Protein AF-A0A938BZY6-F1 (afdb_monomer)

Structure (mmCIF, N/CA/C/O backbone):
data_AF-A0A938BZY6-F1
#
_entry.id   AF-A0A938BZY6-F1
#
loop_
_atom_site.group_PDB
_atom_site.id
_atom_site.type_symbol
_atom_site.label_atom_id
_atom_site.label_alt_id
_atom_site.label_comp_id
_atom_site.label_asym_id
_atom_site.label_entity_id
_atom_site.label_seq_id
_atom_site.pdbx_PDB_ins_code
_atom_site.Cartn_x
_atom_site.Cartn_y
_atom_site.Cartn_z
_atom_site.occupancy
_atom_site.B_iso_or_equiv
_atom_site.auth_seq_id
_atom_site.auth_comp_id
_atom_site.auth_asym_id
_atom_site.auth_atom_id
_a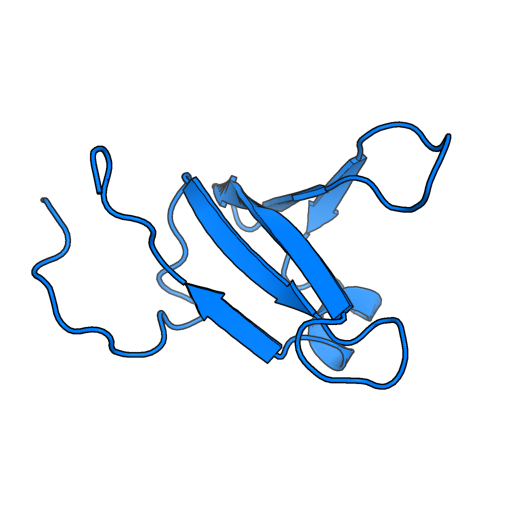tom_site.pdbx_PDB_model_num
ATOM 1 N N . MET A 1 1 ? -15.117 -17.472 -2.036 1.00 46.41 1 MET A N 1
ATOM 2 C CA . MET A 1 1 ? -14.295 -18.337 -1.166 1.00 46.41 1 MET A CA 1
ATOM 3 C C . MET A 1 1 ? -13.722 -17.467 -0.052 1.00 46.41 1 MET A C 1
ATOM 5 O O . MET A 1 1 ? -12.832 -16.680 -0.358 1.00 46.41 1 MET A O 1
ATOM 9 N N . PRO A 1 2 ? -14.261 -17.497 1.179 1.00 55.12 2 PRO A N 1
ATOM 10 C CA . PRO A 1 2 ? -13.631 -16.806 2.303 1.00 55.12 2 PRO A CA 1
ATOM 11 C C . PRO A 1 2 ? -12.248 -17.424 2.554 1.00 55.12 2 PRO A C 1
ATOM 13 O O . PRO A 1 2 ? -12.098 -18.646 2.533 1.00 55.12 2 PRO A O 1
ATOM 16 N N . ARG A 1 3 ? -11.223 -16.579 2.707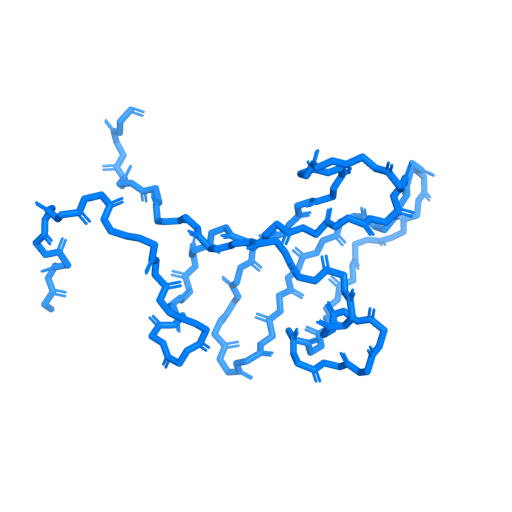 1.00 65.69 3 ARG A N 1
ATOM 17 C CA . ARG A 1 3 ? -9.853 -17.005 3.017 1.00 65.69 3 ARG A CA 1
ATOM 18 C C . ARG A 1 3 ? -9.869 -17.592 4.430 1.00 65.69 3 ARG A C 1
ATOM 20 O O . ARG A 1 3 ? -10.024 -16.842 5.384 1.00 65.69 3 ARG A O 1
ATOM 27 N N . LEU A 1 4 ? -9.773 -18.918 4.545 1.00 55.53 4 LEU A N 1
ATOM 28 C CA . LEU A 1 4 ? -9.723 -19.602 5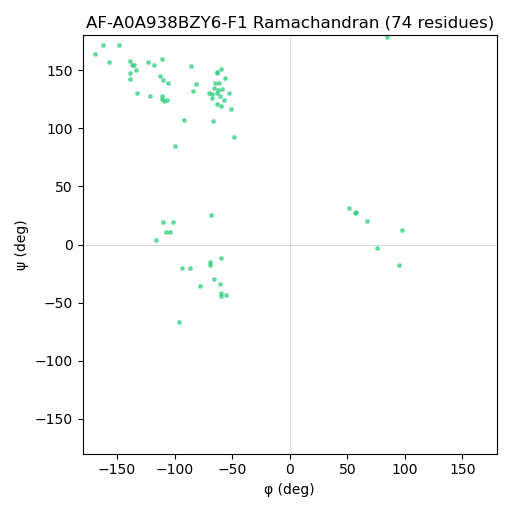.836 1.00 55.53 4 LEU A CA 1
ATOM 29 C C . LEU A 1 4 ? -8.496 -19.124 6.622 1.00 55.53 4 LEU A C 1
ATOM 31 O O . LEU A 1 4 ? -7.381 -19.102 6.099 1.00 55.53 4 LEU A O 1
ATOM 35 N N . LEU A 1 5 ? -8.772 -18.710 7.856 1.00 51.50 5 LEU A N 1
ATOM 36 C CA . LEU A 1 5 ? -7.879 -18.190 8.883 1.00 51.50 5 LEU A CA 1
ATOM 37 C C . LEU A 1 5 ? -6.638 -19.059 9.078 1.00 51.50 5 LEU A C 1
ATOM 39 O O . LEU A 1 5 ? -6.607 -19.958 9.911 1.00 51.50 5 LEU A O 1
ATOM 43 N N . ASN A 1 6 ? -5.577 -18.726 8.365 1.00 48.41 6 ASN A N 1
ATOM 44 C CA . ASN A 1 6 ? -4.253 -18.846 8.933 1.00 48.41 6 ASN A CA 1
ATOM 45 C C . ASN A 1 6 ? -3.659 -17.444 8.866 1.00 48.41 6 ASN A C 1
ATOM 47 O O . ASN A 1 6 ? -3.698 -16.807 7.812 1.00 48.41 6 ASN A O 1
ATOM 51 N N . LEU A 1 7 ? -3.153 -16.929 9.988 1.00 52.97 7 LEU A N 1
ATOM 52 C CA . LEU A 1 7 ? -2.510 -15.608 10.092 1.00 52.97 7 LEU A CA 1
ATOM 53 C C . LEU A 1 7 ? -1.162 -15.557 9.345 1.00 52.97 7 LEU A C 1
ATOM 55 O O . LEU A 1 7 ? -0.273 -14.777 9.690 1.00 52.97 7 LEU A O 1
ATOM 59 N N . ASP A 1 8 ? -1.002 -16.406 8.334 1.00 54.19 8 ASP A N 1
ATOM 60 C CA . ASP A 1 8 ? 0.174 -16.471 7.503 1.00 54.19 8 ASP A CA 1
ATOM 61 C C . ASP A 1 8 ? 0.303 -15.158 6.724 1.00 54.19 8 ASP A C 1
ATOM 63 O O . ASP A 1 8 ? -0.695 -14.607 6.236 1.00 54.19 8 ASP A O 1
ATOM 67 N N . PRO A 1 9 ? 1.528 -14.629 6.587 1.00 57.59 9 PRO A N 1
ATOM 68 C CA . PRO A 1 9 ? 1.785 -13.477 5.743 1.00 57.59 9 PRO A CA 1
ATOM 69 C C . PRO A 1 9 ? 1.197 -13.706 4.347 1.00 57.59 9 PRO A C 1
ATOM 71 O O . PRO A 1 9 ? 1.626 -14.600 3.616 1.00 57.59 9 PRO A O 1
ATOM 74 N N . VAL A 1 10 ? 0.219 -12.884 3.958 1.00 62.81 10 VAL A N 1
ATOM 75 C CA . VAL A 1 10 ? -0.362 -12.956 2.614 1.00 62.81 10 VAL A CA 1
ATOM 76 C C . VAL A 1 10 ? 0.749 -12.625 1.621 1.00 62.81 10 VAL A C 1
ATOM 78 O O . VAL A 1 10 ? 1.366 -11.555 1.675 1.00 62.81 10 VAL A O 1
ATOM 81 N N . SER A 1 11 ? 1.043 -13.551 0.710 1.00 70.94 11 SER A N 1
ATOM 82 C CA . SER A 1 11 ? 2.050 -13.290 -0.312 1.00 70.94 11 SER A CA 1
ATOM 83 C C . SER A 1 11 ? 1.595 -12.134 -1.210 1.00 70.94 11 SER A C 1
ATOM 85 O O . SER A 1 11 ? 0.410 -11.976 -1.511 1.00 70.94 11 SER A O 1
ATOM 87 N N . ARG A 1 12 ? 2.541 -11.344 -1.738 1.00 71.12 12 ARG A N 1
ATOM 88 C CA . ARG A 1 12 ? 2.232 -10.259 -2.696 1.00 71.12 12 ARG A CA 1
ATOM 89 C C . ARG A 1 12 ? 1.543 -10.750 -3.979 1.00 71.12 12 ARG A C 1
ATOM 91 O O . ARG A 1 12 ? 1.131 -9.929 -4.796 1.00 71.12 12 ARG A O 1
ATOM 98 N N . ALA A 1 13 ? 1.508 -12.057 -4.231 1.00 74.56 13 ALA A N 1
ATOM 99 C CA . ALA A 1 13 ? 0.808 -12.662 -5.362 1.00 74.56 13 ALA A CA 1
ATOM 100 C C . ALA A 1 13 ? -0.670 -12.958 -5.057 1.00 74.56 13 ALA A C 1
ATOM 102 O O . ALA A 1 13 ? -1.465 -13.070 -5.980 1.00 74.56 13 ALA A O 1
ATOM 103 N N . GLN A 1 14 ? -1.037 -13.041 -3.779 1.00 80.62 14 GLN A N 1
ATOM 104 C CA . GLN A 1 14 ? -2.385 -13.373 -3.312 1.00 80.62 14 GLN A CA 1
ATOM 105 C C . GLN A 1 14 ? -3.152 -12.145 -2.803 1.00 80.62 14 GLN A C 1
ATOM 107 O O . GLN A 1 14 ? -4.205 -12.296 -2.193 1.00 80.62 14 GLN A O 1
ATOM 112 N N . LEU A 1 15 ? -2.639 -10.937 -3.038 1.00 85.00 15 LEU A N 1
ATOM 113 C CA . LEU A 1 15 ? -3.277 -9.687 -2.633 1.00 85.00 15 LEU A CA 1
ATOM 114 C C . LEU A 1 15 ? -4.693 -9.563 -3.208 1.00 85.00 15 LEU A C 1
ATOM 116 O O . LEU A 1 15 ? -4.892 -9.607 -4.422 1.00 85.00 15 LEU A O 1
ATOM 120 N N . GLN A 1 16 ? -5.658 -9.359 -2.322 1.00 88.69 16 GLN A N 1
ATOM 121 C CA . GLN A 1 16 ? -7.056 -9.097 -2.640 1.00 88.69 16 GLN A CA 1
ATOM 122 C C . GLN A 1 16 ? -7.415 -7.654 -2.285 1.00 88.69 16 GLN A C 1
ATOM 124 O O . GLN A 1 16 ? -6.718 -6.989 -1.517 1.00 88.69 16 GLN A O 1
ATOM 129 N N . ALA A 1 17 ? -8.492 -7.145 -2.882 1.00 90.69 17 ALA A N 1
ATOM 130 C CA . ALA A 1 17 ? -9.033 -5.849 -2.487 1.00 90.69 17 ALA A CA 1
ATOM 131 C C . ALA A 1 17 ? -9.408 -5.884 -0.992 1.00 90.69 17 ALA A C 1
ATOM 133 O O . ALA A 1 17 ? -10.017 -6.847 -0.533 1.00 90.69 17 ALA A O 1
ATOM 134 N N . GLY A 1 18 ? -9.020 -4.849 -0.245 1.00 90.75 18 GLY A N 1
ATOM 135 C CA . GLY A 1 18 ? -9.204 -4.758 1.207 1.00 90.75 18 GLY A CA 1
ATOM 136 C C . GLY A 1 18 ? -8.001 -5.213 2.043 1.00 90.75 18 GLY A C 1
ATOM 137 O O . GLY A 1 18 ? -7.903 -4.816 3.200 1.00 90.75 18 GLY A O 1
ATOM 138 N N . ASP A 1 19 ? -7.046 -5.961 1.475 1.00 92.38 19 ASP A N 1
ATOM 139 C CA . ASP A 1 19 ? -5.791 -6.278 2.170 1.00 92.38 19 ASP A CA 1
ATOM 140 C C . ASP A 1 19 ? -5.001 -4.991 2.489 1.00 92.38 19 ASP A C 1
ATOM 142 O O . ASP A 1 19 ? -4.859 -4.101 1.644 1.00 92.38 19 ASP A O 1
ATOM 146 N N . LEU A 1 20 ? -4.414 -4.907 3.684 1.00 93.56 20 LEU A N 1
ATOM 147 C CA . LEU A 1 20 ? -3.472 -3.850 4.043 1.00 93.56 20 LEU A CA 1
ATOM 148 C C . LEU A 1 20 ? -2.063 -4.195 3.566 1.00 93.56 20 LEU A C 1
ATOM 150 O O . LEU A 1 20 ? -1.548 -5.280 3.839 1.00 93.56 20 LEU A O 1
ATOM 154 N N . VAL A 1 21 ? -1.405 -3.235 2.924 1.00 94.12 21 VAL A N 1
ATOM 155 C CA . VAL A 1 21 ? -0.003 -3.322 2.498 1.00 94.12 21 VAL A CA 1
ATOM 156 C C . VAL A 1 21 ? 0.854 -2.368 3.323 1.00 94.12 21 VAL A C 1
ATOM 158 O O . VAL A 1 21 ? 0.540 -1.182 3.431 1.00 94.12 21 VAL A O 1
ATOM 161 N N . PHE A 1 22 ? 1.937 -2.882 3.906 1.00 94.75 22 PHE A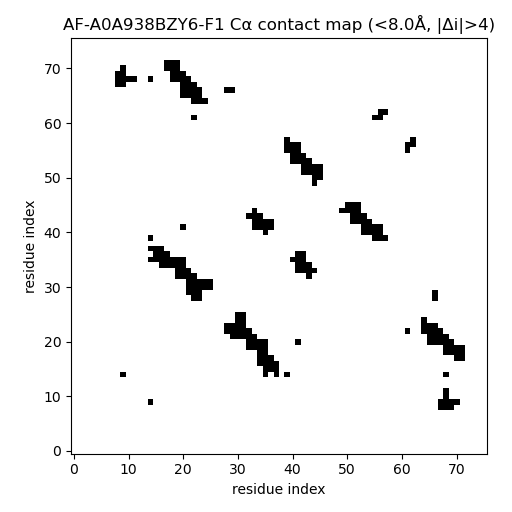 N 1
ATOM 162 C CA . PHE A 1 22 ? 2.835 -2.122 4.775 1.00 94.75 22 PHE A CA 1
ATOM 163 C C . PHE A 1 22 ? 4.189 -1.877 4.116 1.00 94.75 22 PHE A C 1
ATOM 165 O O . PHE A 1 22 ? 4.744 -2.773 3.470 1.00 94.75 22 PHE A O 1
ATOM 172 N N . TYR A 1 23 ? 4.729 -0.677 4.335 1.00 95.50 23 TYR A N 1
ATOM 173 C CA . TYR A 1 23 ? 6.019 -0.256 3.809 1.00 95.50 23 TYR A CA 1
ATOM 174 C C . TYR A 1 23 ? 6.886 0.499 4.833 1.00 95.50 23 TYR A C 1
ATOM 176 O O . TYR A 1 23 ? 6.402 1.216 5.716 1.00 95.50 23 TYR A O 1
ATOM 184 N N . ASN A 1 24 ? 8.197 0.435 4.617 1.00 95.44 24 ASN A N 1
A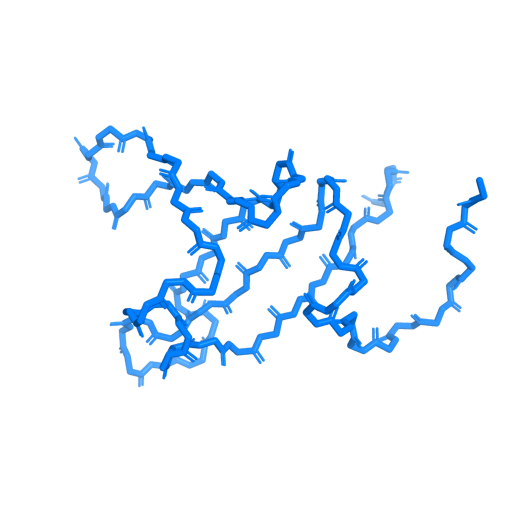TOM 185 C CA . ASN A 1 24 ? 9.228 1.167 5.331 1.00 95.44 24 ASN A CA 1
ATOM 186 C C . ASN A 1 24 ? 9.692 2.400 4.527 1.00 95.44 24 ASN A C 1
ATOM 188 O O . ASN A 1 24 ? 10.674 2.362 3.785 1.00 95.44 24 ASN A O 1
ATOM 192 N N . THR A 1 25 ? 8.972 3.515 4.652 1.00 92.81 25 THR A N 1
ATOM 193 C CA . THR A 1 25 ? 9.327 4.805 4.034 1.00 92.81 25 THR A CA 1
ATOM 194 C C . THR A 1 25 ? 10.130 5.706 4.975 1.00 92.81 25 THR A C 1
ATOM 196 O O . THR A 1 25 ? 10.834 6.595 4.497 1.00 92.81 25 THR A O 1
ATOM 199 N N . LEU A 1 26 ? 10.075 5.457 6.291 1.00 92.75 26 LEU A N 1
ATOM 200 C CA . LEU A 1 26 ? 10.711 6.282 7.331 1.00 92.75 26 LEU A CA 1
ATOM 201 C C . LEU A 1 26 ? 11.910 5.605 8.021 1.00 92.75 26 LEU A C 1
ATOM 203 O O . LEU A 1 26 ? 12.278 5.996 9.125 1.00 92.75 26 LEU A O 1
ATOM 207 N N . LYS A 1 27 ? 12.512 4.581 7.401 1.00 91.81 27 LYS A N 1
ATOM 208 C CA . LYS A 1 27 ? 13.606 3.766 7.974 1.00 91.81 27 LYS A CA 1
ATOM 209 C C . LYS A 1 27 ? 13.248 3.090 9.310 1.00 91.81 27 LYS A C 1
ATOM 211 O O . LYS A 1 27 ? 14.128 2.797 10.113 1.00 91.81 27 LYS A O 1
ATOM 216 N N . ARG A 1 28 ? 11.964 2.800 9.529 1.00 92.25 28 ARG A N 1
ATOM 217 C CA . ARG A 1 28 ? 11.458 1.977 10.635 1.00 92.25 28 ARG A CA 1
ATOM 218 C C . ARG A 1 28 ? 10.344 1.048 10.128 1.00 92.25 28 ARG A C 1
ATOM 220 O O . ARG A 1 28 ? 9.611 1.458 9.224 1.00 92.25 28 ARG A O 1
ATOM 227 N N . PRO A 1 29 ? 10.188 -0.165 10.687 1.00 90.06 29 PRO A N 1
ATOM 228 C CA . PRO A 1 29 ? 9.178 -1.118 10.226 1.00 90.06 29 PRO A CA 1
ATOM 229 C C . PRO A 1 29 ? 7.757 -0.545 10.262 1.00 90.06 29 PRO A C 1
ATOM 231 O O . PRO A 1 29 ? 7.413 0.198 11.184 1.00 90.06 29 PRO A O 1
ATOM 234 N N . PHE A 1 30 ? 6.934 -0.909 9.274 1.00 91.50 30 PHE A N 1
ATOM 235 C CA . PHE A 1 30 ? 5.502 -0.587 9.196 1.00 91.50 30 PHE A CA 1
ATOM 236 C C . PHE A 1 30 ? 5.191 0.917 9.252 1.00 91.50 30 PHE A C 1
ATOM 238 O O . PHE A 1 30 ? 4.119 1.332 9.688 1.00 91.50 30 PHE A O 1
ATOM 245 N N . SER A 1 31 ? 6.138 1.749 8.816 1.00 94.56 31 SER A N 1
ATOM 246 C CA . SER A 1 31 ? 6.029 3.211 8.883 1.00 94.56 31 SER A CA 1
ATOM 247 C C . SER A 1 31 ? 4.982 3.823 7.950 1.00 94.56 31 SER A C 1
ATOM 249 O O 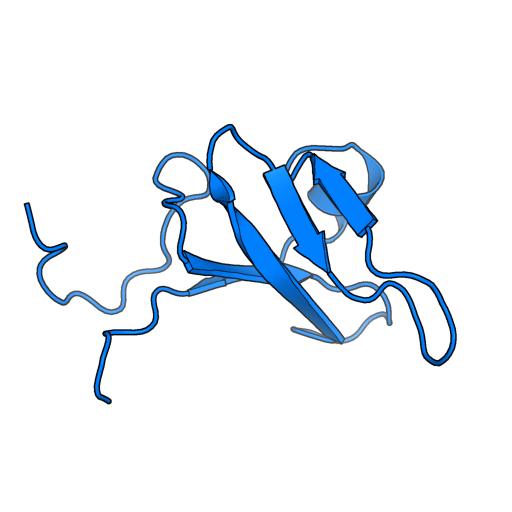. SER A 1 31 ? 4.603 4.976 8.143 1.00 94.56 31 SER A O 1
ATOM 251 N N . HIS A 1 32 ? 4.542 3.072 6.942 1.00 95.25 32 HIS A N 1
ATOM 252 C CA . HIS A 1 32 ? 3.554 3.491 5.960 1.00 95.25 32 HIS A CA 1
ATOM 253 C C . HIS A 1 32 ? 2.584 2.348 5.679 1.00 95.25 32 HIS A C 1
ATOM 255 O O . HIS A 1 32 ? 2.994 1.190 5.599 1.00 95.25 32 HIS A O 1
ATOM 261 N N . VAL A 1 33 ? 1.308 2.674 5.487 1.00 95.44 33 VAL A N 1
ATOM 262 C CA . VAL A 1 33 ? 0.254 1.706 5.169 1.00 95.44 33 VAL A CA 1
ATOM 263 C C . VAL A 1 33 ? -0.610 2.215 4.020 1.00 95.44 33 VAL A C 1
ATOM 265 O O . VAL A 1 33 ? -0.787 3.421 3.832 1.00 95.44 33 VAL A O 1
ATOM 268 N N . GLY A 1 34 ? -1.146 1.286 3.242 1.00 95.31 34 GLY A N 1
ATOM 269 C CA . GLY A 1 34 ? -2.218 1.560 2.301 1.00 95.31 34 GLY A CA 1
ATOM 270 C C . GLY A 1 34 ? -3.130 0.355 2.124 1.00 95.31 34 GLY A C 1
ATOM 271 O O . GLY A 1 34 ? -2.845 -0.733 2.625 1.00 95.31 34 GLY A O 1
ATOM 272 N N . ILE A 1 35 ? -4.234 0.566 1.416 1.00 95.19 35 ILE A N 1
ATOM 273 C CA . ILE A 1 35 ? -5.269 -0.445 1.202 1.00 95.19 35 ILE A CA 1
ATOM 274 C C . ILE A 1 35 ? -5.164 -0.928 -0.240 1.00 95.19 35 ILE A C 1
ATOM 276 O O . ILE A 1 35 ? -5.207 -0.127 -1.174 1.00 95.19 35 ILE A O 1
ATOM 280 N N . CYS A 1 36 ? -5.012 -2.233 -0.434 1.00 94.44 36 CYS A N 1
ATOM 281 C CA . CYS A 1 36 ? -5.080 -2.849 -1.749 1.00 94.44 36 CYS A CA 1
ATOM 282 C C . CYS A 1 36 ? -6.479 -2.643 -2.336 1.00 94.44 36 CYS A C 1
ATOM 284 O O . CYS A 1 36 ? -7.483 -2.944 -1.695 1.00 94.44 36 CYS A O 1
ATOM 286 N N . ILE A 1 37 ? -6.545 -2.164 -3.575 1.00 94.31 37 ILE A N 1
ATOM 287 C CA . ILE A 1 37 ? -7.807 -1.968 -4.306 1.00 94.31 37 ILE A CA 1
ATOM 288 C C . ILE A 1 37 ? -7.992 -3.001 -5.430 1.00 94.31 37 ILE A C 1
ATOM 290 O O . ILE A 1 37 ? -8.872 -2.860 -6.274 1.00 94.31 37 ILE A O 1
ATOM 294 N N . GLY A 1 38 ? -7.145 -4.036 -5.465 1.00 89.69 38 GLY A N 1
ATOM 295 C CA . GLY A 1 38 ? -7.078 -5.003 -6.560 1.00 89.69 38 GLY A CA 1
ATOM 296 C C . GLY A 1 38 ? -6.202 -4.535 -7.727 1.00 89.69 38 GLY A C 1
ATOM 297 O O . GLY A 1 38 ? -5.599 -3.461 -7.698 1.00 89.69 38 GLY A O 1
ATOM 298 N N . HIS A 1 39 ? -6.076 -5.384 -8.753 1.00 90.44 39 HIS A N 1
ATOM 299 C CA . HIS A 1 39 ? -5.272 -5.125 -9.961 1.00 90.44 39 HIS A CA 1
ATOM 300 C C . HIS A 1 39 ? -3.818 -4.686 -9.684 1.00 90.44 39 HIS A C 1
ATOM 302 O O . HIS A 1 39 ? -3.240 -3.892 -10.425 1.00 90.44 39 HIS A O 1
ATOM 308 N N . GLY A 1 40 ? -3.223 -5.169 -8.587 1.00 91.38 40 GLY A N 1
ATOM 309 C CA . GLY A 1 40 ? -1.856 -4.816 -8.195 1.00 91.38 40 GLY A CA 1
ATOM 310 C C . GLY A 1 40 ? -1.670 -3.350 -7.787 1.00 91.38 40 GLY A C 1
ATOM 311 O O . GLY A 1 40 ? -0.539 -2.858 -7.814 1.00 91.38 40 GLY A O 1
ATOM 312 N N . ARG A 1 41 ? -2.748 -2.648 -7.420 1.00 94.75 41 ARG A N 1
ATOM 313 C CA . ARG A 1 41 ? -2.735 -1.244 -6.993 1.00 94.75 41 ARG A CA 1
ATOM 314 C C . ARG A 1 41 ? -3.211 -1.089 -5.557 1.00 94.75 41 ARG A C 1
ATOM 316 O O . ARG A 1 41 ? -3.985 -1.899 -5.047 1.00 94.75 41 ARG A O 1
ATOM 323 N N . PHE A 1 42 ? -2.762 -0.019 -4.918 1.00 96.56 42 PHE A N 1
ATOM 324 C CA . PHE A 1 42 ? -3.184 0.353 -3.576 1.00 96.56 42 PHE A CA 1
ATOM 325 C C . PHE A 1 42 ? -3.478 1.848 -3.492 1.00 96.56 42 PHE A C 1
ATOM 327 O O . PHE A 1 42 ? -2.947 2.640 -4.271 1.00 96.56 42 PHE A O 1
ATOM 334 N N . VAL A 1 43 ? -4.337 2.210 -2.543 1.00 96.50 43 VAL A N 1
ATOM 335 C CA . VAL A 1 43 ? -4.666 3.589 -2.190 1.00 96.50 43 VAL A CA 1
ATOM 336 C C . VAL A 1 43 ? -4.007 3.956 -0.862 1.00 96.50 43 VAL A C 1
ATOM 338 O O . VAL A 1 43 ? -3.967 3.143 0.065 1.00 96.50 43 VAL A O 1
ATOM 341 N N . HIS A 1 44 ? -3.459 5.165 -0.763 1.00 95.75 44 HIS A N 1
ATOM 342 C CA . HIS A 1 44 ? -2.769 5.636 0.440 1.00 95.75 44 HIS A CA 1
ATOM 343 C C . HIS A 1 44 ? -2.732 7.169 0.533 1.00 95.75 44 HIS A C 1
ATOM 345 O O . HIS A 1 44 ? -2.806 7.879 -0.472 1.00 95.75 44 HIS A O 1
ATOM 351 N N . ALA A 1 45 ? -2.573 7.679 1.755 1.00 93.88 45 ALA A N 1
ATOM 352 C CA . ALA A 1 45 ? -2.270 9.083 2.012 1.00 93.88 45 ALA A CA 1
ATOM 353 C C . ALA A 1 45 ? -0.748 9.259 2.089 1.00 93.88 45 ALA A C 1
ATOM 355 O O . ALA A 1 45 ? -0.120 8.828 3.052 1.00 93.88 45 ALA A O 1
ATOM 356 N N . SER A 1 46 ? -0.134 9.864 1.070 1.00 77.94 46 SER A N 1
ATOM 357 C CA . SER A 1 46 ? 1.331 9.903 0.938 1.00 77.94 46 SER A CA 1
ATOM 358 C C . SER A 1 46 ? 2.043 10.706 2.036 1.00 77.94 46 SER A C 1
ATOM 360 O O . SER A 1 46 ? 3.199 10.428 2.339 1.00 77.94 46 SER A O 1
ATOM 362 N N . LYS A 1 47 ? 1.380 11.732 2.590 1.00 81.31 47 LYS A N 1
ATOM 363 C CA . LYS A 1 47 ? 1.823 12.555 3.731 1.00 81.31 47 LYS A CA 1
ATOM 364 C C . LYS A 1 47 ? 0.670 13.436 4.224 1.00 81.31 47 LYS A C 1
ATOM 366 O O . LYS A 1 47 ? -0.288 13.652 3.480 1.00 81.31 47 LYS A O 1
ATOM 371 N N . SER A 1 48 ? 0.784 13.991 5.429 1.00 80.75 48 SER A N 1
ATOM 372 C CA . SER A 1 48 ? -0.185 14.956 5.968 1.00 80.75 48 SER A 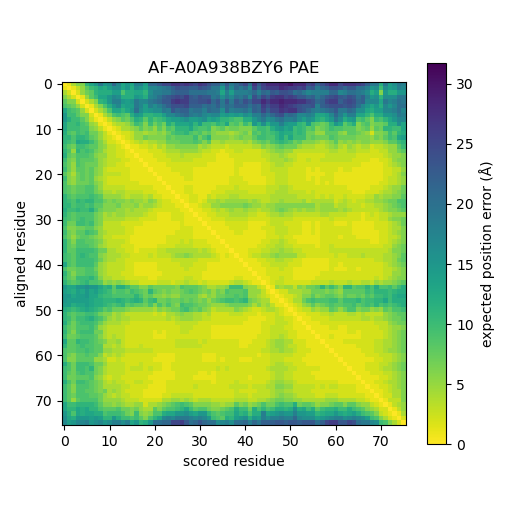CA 1
ATOM 373 C C . SER A 1 48 ? -0.423 16.117 4.995 1.00 80.75 48 SER A C 1
ATOM 375 O O . SER A 1 48 ? 0.528 16.701 4.474 1.00 80.75 48 SER A O 1
ATOM 377 N N . GLY A 1 49 ? -1.694 16.424 4.728 1.00 81.94 49 GLY A N 1
ATOM 378 C CA . GLY A 1 49 ? -2.112 17.498 3.819 1.00 81.94 49 GLY A CA 1
ATOM 379 C C . GLY A 1 49 ? -1.966 17.197 2.322 1.00 81.94 49 GLY A C 1
ATOM 380 O O . GLY A 1 49 ? -2.363 18.020 1.503 1.00 81.94 49 GLY A O 1
ATOM 381 N N . ALA A 1 50 ? -1.421 16.040 1.932 1.00 86.00 50 ALA A N 1
ATOM 382 C CA . ALA A 1 50 ? -1.401 15.626 0.533 1.00 86.00 50 ALA A CA 1
ATOM 383 C C . ALA A 1 50 ? -2.695 14.904 0.138 1.00 86.00 50 ALA A C 1
ATOM 385 O O . ALA A 1 50 ? -3.354 14.268 0.958 1.00 86.00 50 ALA A O 1
ATOM 386 N N . GLN A 1 51 ? -3.018 14.967 -1.153 1.00 90.31 51 GLN A N 1
ATOM 387 C CA . GLN A 1 51 ? -4.117 14.200 -1.726 1.00 90.31 51 GLN A CA 1
ATOM 388 C C . GLN A 1 51 ? -3.861 12.694 -1.612 1.00 90.31 51 GLN A C 1
ATOM 390 O O . GLN A 1 51 ? -2.721 12.229 -1.705 1.00 90.31 51 GLN A O 1
ATOM 395 N N . VAL A 1 52 ? -4.948 11.942 -1.452 1.00 92.81 52 VAL A N 1
ATOM 396 C CA . VAL A 1 52 ? -4.947 10.479 -1.515 1.00 92.81 52 VAL A CA 1
ATOM 397 C C . VAL A 1 52 ? -4.594 10.042 -2.937 1.00 92.81 52 VAL A C 1
ATOM 399 O O . VAL A 1 52 ? -5.113 10.594 -3.906 1.00 92.81 52 VAL A O 1
ATOM 402 N N . ARG A 1 53 ? -3.695 9.063 -3.066 1.00 93.44 53 ARG A N 1
ATOM 403 C CA . ARG A 1 53 ? -3.173 8.595 -4.358 1.00 93.44 53 ARG A CA 1
ATOM 404 C C . ARG A 1 53 ? -3.406 7.108 -4.557 1.00 93.44 53 ARG A C 1
ATOM 406 O O . ARG A 1 53 ? -3.547 6.360 -3.593 1.00 93.44 53 ARG A O 1
ATOM 413 N N . LEU A 1 54 ? -3.412 6.711 -5.826 1.00 95.69 54 LEU A N 1
ATOM 414 C CA . LEU A 1 54 ? -3.421 5.328 -6.286 1.00 95.69 54 LEU A CA 1
ATOM 415 C C . LEU A 1 54 ? -2.083 5.009 -6.939 1.00 95.69 54 LEU A C 1
ATOM 417 O O . LEU A 1 54 ? -1.686 5.696 -7.878 1.00 95.69 54 LEU A O 1
ATOM 421 N N . GLU A 1 55 ? -1.414 3.956 -6.480 1.00 95.94 55 GLU A N 1
ATOM 422 C CA . GLU A 1 55 ? -0.096 3.581 -6.994 1.00 95.94 55 GLU A CA 1
ATOM 423 C C . GLU A 1 55 ? 0.053 2.061 -7.180 1.00 95.94 55 GLU A C 1
ATOM 425 O O . GLU A 1 55 ? -0.683 1.277 -6.569 1.00 95.94 55 GLU A O 1
ATOM 430 N N . PRO A 1 56 ? 0.983 1.600 -8.042 1.00 95.38 56 PRO A N 1
ATOM 431 C CA . PRO A 1 56 ? 1.286 0.180 -8.180 1.00 95.38 56 PRO A CA 1
ATOM 432 C C . PRO A 1 56 ? 1.999 -0.357 -6.934 1.00 95.38 56 PRO A C 1
ATOM 434 O O . PRO A 1 56 ? 3.043 0.158 -6.537 1.00 95.38 56 PRO A O 1
ATOM 437 N N . ILE A 1 57 ? 1.509 -1.470 -6.387 1.00 94.44 57 ILE A N 1
ATOM 438 C CA . ILE A 1 57 ? 2.101 -2.155 -5.220 1.00 94.44 57 ILE A CA 1
ATOM 439 C C . ILE A 1 57 ? 3.540 -2.609 -5.510 1.00 94.44 57 ILE A C 1
ATOM 441 O O . ILE A 1 57 ? 4.398 -2.614 -4.631 1.00 94.44 57 ILE A O 1
ATOM 445 N N . ARG A 1 58 ? 3.811 -2.987 -6.765 1.00 93.12 58 ARG A N 1
ATOM 446 C CA . ARG A 1 58 ? 5.129 -3.438 -7.243 1.00 93.12 58 ARG A CA 1
ATOM 447 C C . ARG A 1 58 ? 5.899 -2.358 -8.009 1.00 93.12 58 ARG A C 1
ATOM 449 O O . ARG A 1 58 ? 6.817 -2.674 -8.756 1.00 93.12 58 ARG A O 1
ATOM 456 N N . GLY A 1 59 ? 5.547 -1.080 -7.841 1.00 93.75 59 GLY A N 1
ATOM 457 C CA . GLY A 1 59 ? 6.369 0.016 -8.361 1.00 93.75 59 GLY A CA 1
ATOM 458 C C . GLY A 1 59 ? 7.776 -0.025 -7.753 1.00 93.75 59 GLY A C 1
ATOM 459 O O . GLY A 1 59 ? 7.946 -0.499 -6.629 1.00 93.75 59 GLY A O 1
ATOM 460 N N . ALA A 1 60 ? 8.795 0.459 -8.470 1.00 95.12 60 ALA A N 1
ATOM 461 C CA . ALA A 1 60 ? 10.192 0.359 -8.026 1.00 95.12 60 ALA A CA 1
ATOM 462 C C . ALA A 1 60 ? 10.411 0.962 -6.622 1.00 95.12 60 ALA A C 1
ATOM 464 O O . ALA A 1 60 ? 11.030 0.339 -5.760 1.00 95.12 60 ALA A O 1
ATOM 465 N N . TYR A 1 61 ? 9.819 2.135 -6.362 1.00 94.06 61 TYR A N 1
ATOM 466 C CA . TYR A 1 61 ? 9.891 2.810 -5.063 1.00 94.06 61 TYR A CA 1
ATOM 467 C C . TYR A 1 61 ? 9.305 1.968 -3.915 1.00 94.06 61 TYR A C 1
ATOM 469 O O . TYR A 1 61 ? 9.923 1.860 -2.852 1.00 94.06 61 TYR A O 1
ATOM 477 N N . TRP A 1 62 ? 8.141 1.355 -4.144 1.00 94.81 62 TRP A N 1
ATOM 478 C CA . TRP A 1 62 ? 7.390 0.571 -3.157 1.00 94.81 62 TRP A CA 1
ATOM 479 C C . TRP A 1 62 ? 7.969 -0.824 -2.945 1.00 94.81 62 TRP A C 1
ATOM 481 O O . TRP A 1 62 ? 8.021 -1.310 -1.819 1.00 94.81 62 TRP A O 1
ATOM 491 N N . THR A 1 63 ? 8.488 -1.442 -4.005 1.00 93.81 63 THR A N 1
ATOM 492 C CA . THR A 1 63 ? 9.091 -2.781 -3.956 1.00 93.81 63 THR A CA 1
ATOM 493 C C . THR A 1 63 ? 10.277 -2.835 -3.003 1.00 93.81 63 THR A C 1
ATOM 495 O O . THR A 1 63 ? 10.377 -3.780 -2.223 1.00 93.81 63 THR A O 1
ATOM 498 N N . LEU A 1 64 ? 11.129 -1.804 -3.025 1.00 94.31 64 LEU A N 1
ATOM 499 C CA . LEU A 1 64 ? 12.299 -1.679 -2.148 1.00 94.31 64 LEU A CA 1
ATOM 500 C C . LEU A 1 64 ? 11.942 -1.439 -0.675 1.00 94.31 64 LEU A C 1
ATOM 502 O O . LEU A 1 64 ? 12.804 -1.548 0.189 1.00 94.31 64 LEU A O 1
ATOM 506 N N . ARG A 1 65 ? 10.692 -1.065 -0.393 1.00 95.25 65 ARG A N 1
ATOM 507 C CA . ARG A 1 65 ? 10.220 -0.664 0.937 1.00 95.25 65 ARG A CA 1
ATOM 508 C C . ARG A 1 65 ? 9.164 -1.607 1.480 1.00 95.25 65 ARG A C 1
ATOM 510 O O . ARG A 1 65 ? 8.590 -1.312 2.514 1.00 95.25 65 ARG A O 1
ATOM 517 N N . PHE A 1 66 ? 8.844 -2.682 0.773 1.00 93.75 66 PHE A N 1
ATOM 518 C CA . PHE A 1 66 ? 7.774 -3.581 1.169 1.00 93.75 66 PHE A CA 1
ATOM 519 C C . PHE A 1 66 ? 8.135 -4.329 2.455 1.00 93.75 66 PHE A C 1
ATOM 521 O O . PHE A 1 66 ? 9.152 -5.016 2.490 1.00 93.75 66 PHE A O 1
ATOM 528 N N . ASP A 1 67 ? 7.259 -4.250 3.457 1.00 94.06 67 ASP A 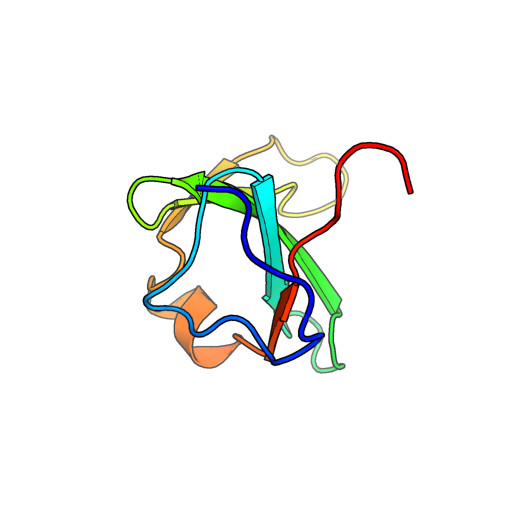N 1
ATOM 529 C CA . ASP A 1 67 ? 7.388 -5.021 4.692 1.00 94.06 67 ASP A CA 1
ATOM 530 C C . ASP A 1 67 ? 6.536 -6.296 4.620 1.00 94.06 67 ASP A C 1
ATOM 532 O O . ASP A 1 67 ? 7.062 -7.409 4.605 1.00 94.06 67 ASP A O 1
ATOM 536 N N . ARG A 1 68 ? 5.203 -6.152 4.577 1.00 91.44 68 ARG A N 1
ATOM 537 C CA . ARG A 1 68 ? 4.261 -7.286 4.579 1.00 91.44 68 ARG A CA 1
ATOM 538 C C . ARG A 1 68 ? 2.860 -6.905 4.099 1.00 91.44 68 ARG A C 1
ATOM 540 O O . ARG A 1 68 ? 2.535 -5.725 3.964 1.00 91.44 68 ARG A O 1
ATOM 547 N N . VAL A 1 69 ? 2.013 -7.917 3.922 1.00 91.56 69 VAL A N 1
ATOM 548 C CA . VAL A 1 69 ? 0.563 -7.777 3.715 1.00 91.56 69 VAL A CA 1
ATOM 549 C C . VAL A 1 69 ? -0.188 -8.340 4.921 1.00 91.56 69 VAL A C 1
ATOM 551 O O . VAL A 1 69 ? 0.255 -9.325 5.513 1.00 91.56 69 VAL A O 1
ATOM 554 N N . ARG A 1 70 ? -1.324 -7.735 5.280 1.00 89.69 70 ARG A N 1
ATOM 555 C CA . ARG A 1 70 ? -2.259 -8.264 6.280 1.00 89.69 70 ARG A CA 1
ATOM 556 C C . ARG A 1 70 ? -3.693 -8.204 5.762 1.00 89.69 70 ARG A C 1
ATOM 558 O O . ARG A 1 70 ? -4.143 -7.141 5.349 1.00 89.69 70 ARG A O 1
ATOM 565 N N . TRP A 1 71 ? -4.410 -9.315 5.871 1.00 84.62 71 TRP A N 1
ATOM 566 C CA . TRP A 1 71 ? -5.863 -9.336 5.729 1.00 84.62 71 TRP A CA 1
ATOM 567 C C . TRP A 1 71 ? -6.521 -8.908 7.044 1.00 84.62 71 TRP A C 1
ATOM 569 O O . TRP A 1 71 ? -6.063 -9.308 8.119 1.00 84.62 71 TRP A O 1
ATOM 579 N N . ILE A 1 72 ? -7.570 -8.091 6.963 1.00 77.50 72 ILE A N 1
ATOM 580 C CA . ILE A 1 72 ? -8.436 -7.782 8.104 1.00 77.50 72 ILE A CA 1
ATOM 581 C C . ILE A 1 72 ? -9.768 -8.465 7.845 1.00 77.50 72 ILE A C 1
ATOM 583 O O . ILE A 1 72 ? -10.390 -8.237 6.808 1.00 77.50 72 ILE A O 1
ATOM 587 N N . GLU A 1 73 ? -10.192 -9.306 8.781 1.00 72.38 73 GLU A N 1
ATOM 588 C CA . GLU A 1 73 ? -11.510 -9.914 8.704 1.00 72.38 73 GLU A CA 1
ATOM 589 C C . GLU A 1 73 ? -12.590 -8.842 8.883 1.00 72.38 73 GLU A C 1
ATOM 591 O O . GLU A 1 73 ? -12.523 -8.055 9.830 1.00 72.38 73 GLU A O 1
ATOM 596 N N . PRO A 1 74 ? -13.591 -8.775 7.992 1.00 66.19 74 PRO A N 1
ATOM 597 C CA . PRO A 1 74 ? -14.719 -7.879 8.191 1.00 66.19 74 PRO A CA 1
ATOM 598 C C . PRO A 1 74 ? -15.437 -8.225 9.506 1.00 66.19 74 PRO A C 1
ATOM 600 O O . PRO A 1 74 ? -15.956 -9.329 9.643 1.00 66.19 74 PRO A O 1
ATOM 603 N N . GLY A 1 75 ? -15.487 -7.279 10.450 1.00 65.62 75 GLY A N 1
ATOM 604 C CA . GLY A 1 75 ? -16.227 -7.423 11.712 1.00 65.62 75 GLY A CA 1
ATOM 605 C C . GLY A 1 75 ? -15.417 -7.864 12.939 1.00 65.62 75 GLY A C 1
ATOM 606 O O . GLY A 1 75 ? -16.037 -8.207 13.943 1.00 65.62 75 GLY A O 1
ATOM 607 N N . SER A 1 76 ? -14.079 -7.857 12.875 1.00 57.75 76 SER A N 1
ATOM 608 C CA . SER A 1 76 ? -13.194 -8.015 14.046 1.00 57.75 76 SER A CA 1
ATOM 609 C C . SER A 1 76 ? -13.104 -6.765 14.917 1.00 57.75 76 SER A C 1
ATOM 611 O O . SER A 1 76 ? -12.993 -5.675 14.305 1.00 57.75 76 SER A O 1
#

Radius of gyration: 12.5 Å; Cα contacts (8 Å, |Δi|>4): 125; chains: 1; bounding box: 30×3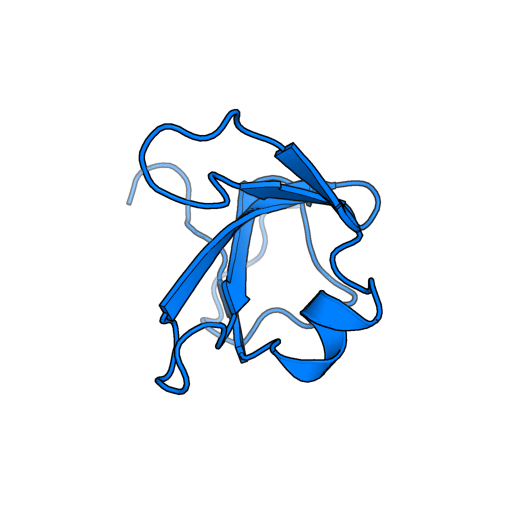7×24 Å

Secondary structure (DSSP, 8-state):
-------PPPPTTS--TT-EEEE-SSSSTT-EEEEEEETTEEEEE-STTSPEEEEETTSHHHHTTEEEEE---TT-

Sequence (76 aa):
MPRLLNLDPVSRAQLQAGDLVFYNTLKRPFSHVGICIGHGRFVHASKSGAQVRLEPIRGAYWTLRFDRVRWIEPGS

Mean predicted aligned error: 6.08 Å

pLDDT: mean 84.71, std 14.22, range [46.41, 96.56]

Solvent-accessible surface area (backbone atoms only — not comparable to full-atom values): 4701 Å² total; per-residue (Å²): 132,84,82,76,91,61,96,62,73,50,50,91,87,69,67,44,61,65,24,36,40,28,21,39,82,73,87,41,86,68,60,35,65,31,36,25,70,33,95,63,27,27,38,33,65,85,47,93,95,50,72,74,45,76,47,54,57,76,34,73,78,43,52,81,21,56,70,53,38,45,81,70,69,91,89,119

Foldseek 3Di:
DPDPDDQPFQDLVRDDFQKKWAWDPPVDGRPFIFTDRDPQKTWGDPDPPDDIDIDGCCPPVNVVTTDTIGHDDPPD

Nearest PDB structures (foldseek):
  4xcm-assembly1_B  TM=8.950E-01  e=1.800E-04  Thermus thermophilus HB8
  4xcm-assembly1_A  TM=8.885E-01  e=7.073E-04  Thermus thermophilus HB8
  3h41-assembly1_A  TM=8.243E-01  e=7.967E-04  Bacillus cereus ATCC 10987
  4hpe-assembly4_D  TM=8.132E-01  e=5.253E-04  Clostridioides difficile 630
  3i86-assembly1_A  TM=7.567E-01  e=1.758E-02  Mycobacterium avium subsp. paratuberculosis